Protein AF-W1J492-F1 (afdb_monomer)

Mean predicted aligned error: 6.99 Å

Foldseek 3Di:
DPPDPPPDDPPDDPDPVPDDPVVVVLVVLVVVLVVVVV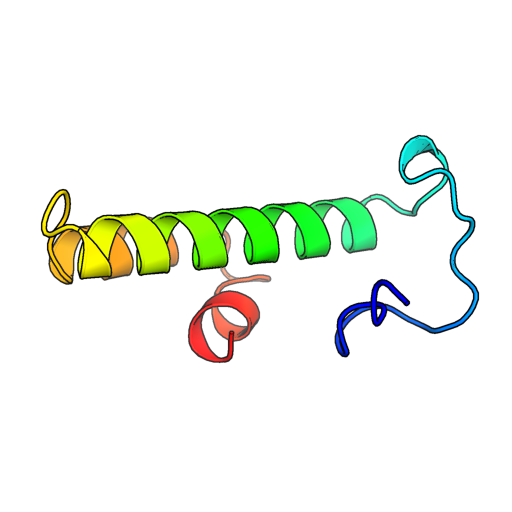CVVVVVDHVVVVVVVLVPPPPVCSVVSVVD

Radius of gyration: 13.33 Å; Cα contacts (8 Å, |Δi|>4): 28; chains: 1; bounding box: 33×20×30 Å

Structure (mmCIF, N/CA/C/O backbone):
data_AF-W1J492-F1
#
_entry.id   AF-W1J492-F1
#
loop_
_atom_site.group_PDB
_atom_site.id
_atom_site.type_symbol
_atom_site.label_atom_id
_atom_site.label_alt_id
_atom_site.label_comp_id
_atom_site.label_asym_id
_atom_site.label_entity_id
_atom_site.label_seq_id
_atom_site.pdbx_PDB_ins_code
_atom_site.Cartn_x
_atom_site.Cartn_y
_atom_site.Cartn_z
_atom_site.occupancy
_atom_site.B_iso_or_equiv
_atom_site.auth_seq_id
_atom_site.auth_comp_id
_atom_site.auth_asym_id
_atom_site.auth_atom_id
_atom_site.pdbx_PDB_model_num
ATOM 1 N N . MET A 1 1 ? 15.533 -13.854 4.525 1.00 38.84 1 MET A N 1
ATOM 2 C CA . MET A 1 1 ? 15.576 -13.367 3.128 1.00 38.84 1 MET A CA 1
ATOM 3 C C . MET A 1 1 ? 14.343 -12.504 2.929 1.00 38.84 1 MET A C 1
ATOM 5 O O . MET A 1 1 ? 13.281 -12.935 3.354 1.00 38.84 1 MET A O 1
ATOM 9 N N . LYS A 1 2 ? 14.464 -11.269 2.416 1.00 50.03 2 LYS A N 1
ATOM 10 C CA . LYS A 1 2 ? 13.271 -10.495 2.038 1.00 50.03 2 LYS A CA 1
ATOM 11 C C . LYS A 1 2 ? 12.680 -11.217 0.835 1.00 50.03 2 LYS A C 1
ATOM 13 O O . LYS A 1 2 ? 13.226 -11.085 -0.255 1.00 50.03 2 LYS A O 1
ATOM 18 N N . THR A 1 3 ? 11.677 -12.059 1.066 1.00 55.94 3 THR A N 1
ATOM 19 C CA . THR A 1 3 ? 10.904 -12.674 -0.008 1.00 55.94 3 THR A CA 1
ATOM 20 C C . THR A 1 3 ? 10.414 -11.526 -0.866 1.00 55.94 3 THR A C 1
ATOM 22 O O . THR A 1 3 ? 9.747 -10.616 -0.374 1.00 55.94 3 THR A O 1
ATOM 25 N N . GLN A 1 4 ? 10.894 -11.484 -2.100 1.00 63.09 4 GLN A N 1
ATOM 26 C CA . GLN A 1 4 ? 10.400 -10.534 -3.069 1.00 63.09 4 GLN A CA 1
ATOM 27 C C . GLN A 1 4 ? 8.898 -10.780 -3.198 1.00 63.09 4 GLN A C 1
ATOM 29 O O . GLN A 1 4 ? 8.497 -11.932 -3.329 1.00 63.09 4 GLN A O 1
ATOM 34 N N . SER A 1 5 ? 8.086 -9.732 -3.071 1.00 70.06 5 SER A N 1
ATOM 35 C CA . SER A 1 5 ? 6.636 -9.893 -3.057 1.00 70.06 5 SER A CA 1
ATOM 36 C C . SER A 1 5 ? 6.154 -10.575 -4.340 1.00 70.06 5 SER A C 1
ATOM 38 O O . SER A 1 5 ? 6.647 -10.246 -5.420 1.00 70.06 5 SER A O 1
ATOM 40 N N . ASP A 1 6 ? 5.184 -11.485 -4.231 1.00 75.25 6 ASP A N 1
ATOM 41 C CA . ASP A 1 6 ? 4.772 -12.394 -5.318 1.00 75.25 6 ASP A CA 1
ATOM 42 C C . ASP A 1 6 ? 4.299 -11.676 -6.597 1.00 75.25 6 ASP A C 1
ATOM 44 O O . ASP A 1 6 ? 4.305 -12.238 -7.689 1.00 75.25 6 ASP A O 1
ATOM 48 N N . TYR A 1 7 ? 3.922 -10.402 -6.482 1.00 76.38 7 TYR A N 1
ATOM 49 C CA . TYR A 1 7 ? 3.484 -9.552 -7.589 1.00 76.38 7 TYR A CA 1
ATOM 50 C C . TYR A 1 7 ? 4.620 -8.850 -8.357 1.00 76.38 7 TYR A C 1
ATOM 52 O O . TYR A 1 7 ? 4.348 -8.113 -9.316 1.00 76.38 7 TYR A O 1
ATOM 60 N N . LEU A 1 8 ? 5.875 -9.026 -7.929 1.00 84.38 8 LEU A N 1
ATOM 61 C CA . LEU A 1 8 ? 7.070 -8.490 -8.580 1.00 84.38 8 LEU A CA 1
ATOM 62 C C . LEU A 1 8 ? 7.834 -9.605 -9.311 1.00 84.38 8 LEU A C 1
ATOM 64 O O . LEU A 1 8 ? 8.090 -10.653 -8.720 1.00 84.38 8 LEU A O 1
ATOM 68 N N . PRO A 1 9 ? 8.292 -9.379 -10.555 1.00 82.69 9 PRO A N 1
ATOM 69 C CA . PRO A 1 9 ? 9.003 -10.394 -11.330 1.00 82.69 9 PRO A CA 1
ATOM 70 C C . PRO A 1 9 ? 10.376 -10.713 -10.742 1.00 82.69 9 PRO A C 1
ATOM 72 O O . PRO A 1 9 ? 11.151 -9.807 -10.425 1.00 82.69 9 PRO A O 1
ATOM 75 N N . ALA A 1 10 ? 10.704 -12.000 -10.628 1.00 80.75 10 ALA A N 1
ATOM 76 C CA . ALA A 1 10 ? 12.010 -12.446 -10.149 1.00 80.75 10 ALA A CA 1
ATOM 77 C C . ALA A 1 10 ? 13.159 -11.823 -10.967 1.00 80.75 10 ALA A C 1
ATOM 79 O O . ALA A 1 10 ? 13.058 -11.660 -12.181 1.00 80.75 10 ALA A O 1
ATOM 80 N N . GLY A 1 11 ? 14.263 -11.484 -10.295 1.00 83.25 11 GLY A N 1
ATOM 81 C CA . GLY A 1 11 ? 15.458 -10.934 -10.948 1.00 83.25 11 GLY A CA 1
ATOM 82 C C . GLY A 1 11 ? 15.496 -9.408 -11.071 1.00 83.25 11 GLY A C 1
ATOM 83 O O . GLY A 1 11 ? 16.385 -8.879 -11.736 1.00 83.25 11 GLY A O 1
ATOM 84 N N . LEU A 1 12 ? 14.583 -8.681 -10.416 1.00 83.56 12 LEU A N 1
ATOM 85 C CA . LEU A 1 12 ? 14.708 -7.229 -10.293 1.00 83.56 12 LEU A CA 1
ATOM 86 C C . LEU A 1 12 ? 16.002 -6.846 -9.551 1.00 83.56 12 LEU A C 1
ATOM 88 O O . LEU A 1 12 ? 16.386 -7.509 -8.582 1.00 83.56 12 LEU A O 1
ATOM 92 N N . PRO A 1 13 ? 16.677 -5.757 -9.964 1.00 85.00 13 PRO A N 1
ATOM 93 C CA . PRO A 1 13 ? 17.899 -5.317 -9.308 1.00 85.00 13 PRO A CA 1
ATOM 94 C C . PRO A 1 13 ? 17.610 -4.916 -7.859 1.00 85.00 13 PRO A C 1
ATOM 96 O O . PRO A 1 13 ? 16.549 -4.382 -7.551 1.00 85.00 13 PRO A O 1
ATOM 99 N N . HIS A 1 14 ? 18.574 -5.103 -6.954 1.00 83.00 14 HIS A N 1
ATOM 100 C CA . HIS A 1 14 ? 18.389 -4.726 -5.546 1.00 83.00 14 HIS A CA 1
ATOM 101 C C . HIS A 1 14 ? 18.077 -3.228 -5.372 1.00 83.00 14 HIS A C 1
ATOM 103 O O . HIS A 1 14 ? 17.332 -2.831 -4.475 1.00 83.00 14 HIS A O 1
ATOM 109 N N . ASN A 1 15 ? 18.631 -2.388 -6.251 1.00 87.69 15 ASN A N 1
ATOM 110 C CA . ASN A 1 15 ? 18.350 -0.961 -6.262 1.00 87.69 15 ASN A CA 1
ATOM 111 C C . ASN A 1 15 ? 16.971 -0.678 -6.883 1.00 87.69 15 ASN A C 1
ATOM 113 O O . ASN A 1 15 ? 16.813 -0.681 -8.104 1.00 87.69 15 ASN A O 1
ATOM 117 N N . ARG A 1 16 ? 16.001 -0.342 -6.025 1.00 84.19 16 ARG A N 1
ATOM 118 C CA . ARG A 1 16 ? 14.634 0.055 -6.405 1.00 84.19 16 ARG A CA 1
ATOM 119 C C . ARG A 1 16 ? 14.582 1.269 -7.330 1.00 84.19 16 ARG A C 1
ATOM 121 O O . ARG A 1 16 ? 13.649 1.397 -8.110 1.00 84.19 16 ARG A O 1
ATOM 128 N N . GLY A 1 17 ? 15.581 2.154 -7.283 1.00 87.44 17 GLY A N 1
ATOM 129 C CA . GLY A 1 17 ? 15.667 3.309 -8.181 1.00 87.44 17 GLY A CA 1
ATOM 130 C C . GLY A 1 17 ? 15.845 2.925 -9.653 1.00 87.44 17 GLY A C 1
ATOM 131 O O . GLY A 1 17 ? 15.480 3.704 -10.528 1.00 87.44 17 GLY A O 1
ATOM 132 N N . L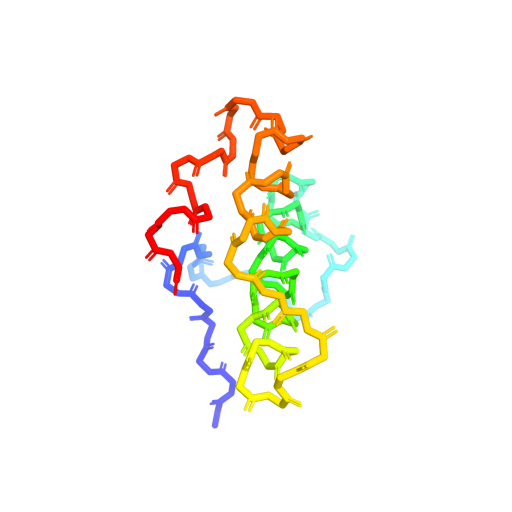EU A 1 18 ? 16.346 1.715 -9.923 1.00 89.31 18 LEU A N 1
ATOM 133 C CA . LEU A 1 18 ? 16.503 1.166 -11.273 1.00 89.31 18 LEU A CA 1
ATOM 134 C C . LEU A 1 18 ? 15.248 0.436 -11.766 1.00 89.31 18 LEU A C 1
ATOM 136 O O . LEU A 1 18 ? 15.231 -0.068 -12.886 1.00 89.31 18 LEU A O 1
ATOM 140 N N . TRP A 1 19 ? 14.208 0.328 -10.937 1.00 90.69 19 TRP A N 1
ATOM 141 C CA . TRP A 1 19 ? 13.007 -0.396 -11.321 1.00 90.69 19 TRP A CA 1
ATOM 142 C C . TRP A 1 19 ? 12.181 0.416 -12.324 1.00 90.69 19 TRP A C 1
ATOM 144 O O . TRP A 1 19 ? 12.000 1.632 -12.150 1.00 90.69 19 TRP A O 1
ATOM 154 N N . PRO A 1 20 ? 11.587 -0.258 -13.325 1.00 90.00 20 PRO A N 1
ATOM 155 C CA . PRO A 1 20 ? 10.474 0.286 -14.085 1.00 90.00 20 PRO A CA 1
ATOM 156 C C . PRO A 1 20 ? 9.435 0.936 -13.167 1.00 90.00 20 PRO A C 1
ATOM 158 O O . PRO A 1 20 ? 9.176 0.458 -12.058 1.00 90.00 20 PRO A O 1
ATOM 161 N N . GLN A 1 21 ? 8.850 2.042 -13.628 1.00 88.56 21 GLN A N 1
ATOM 162 C CA . GLN A 1 21 ? 7.906 2.824 -12.830 1.00 88.56 21 GLN A CA 1
ATOM 163 C C . GLN A 1 21 ? 6.743 1.968 -12.313 1.00 88.56 21 GLN A C 1
ATOM 165 O O . GLN A 1 21 ? 6.415 2.05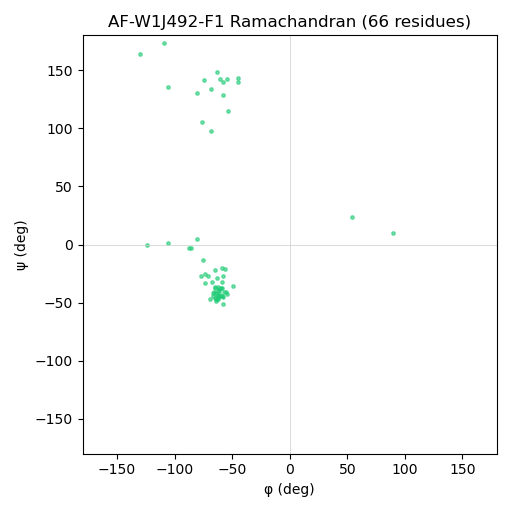5 -11.136 1.00 88.56 21 GLN A O 1
ATOM 170 N N . GLU A 1 22 ? 6.213 1.067 -13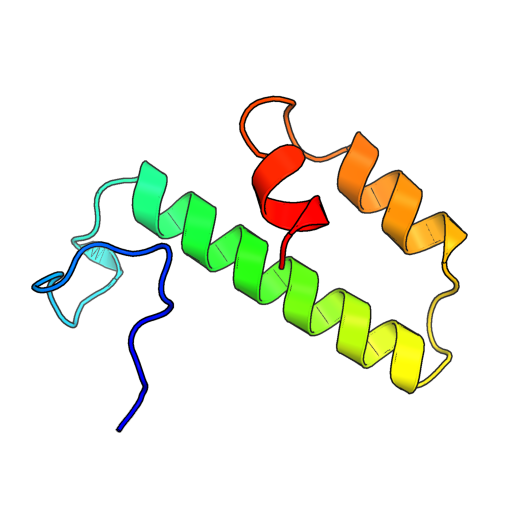.139 1.00 87.25 22 GLU A N 1
ATOM 171 C CA . GLU A 1 22 ? 5.114 0.177 -12.757 1.00 87.25 22 GLU A CA 1
ATOM 172 C C . GLU A 1 22 ? 5.436 -0.686 -11.523 1.00 87.25 22 GLU A C 1
ATOM 174 O O . GLU A 1 22 ? 4.603 -0.840 -10.634 1.00 87.25 22 GLU A O 1
ATOM 179 N N . TYR A 1 23 ? 6.655 -1.220 -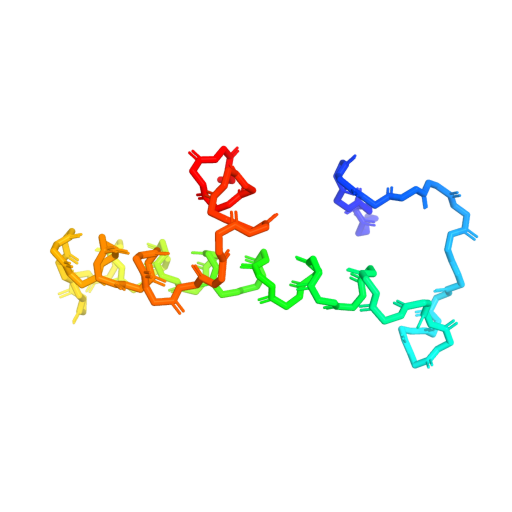11.412 1.00 88.94 23 TYR A N 1
ATOM 180 C CA . TYR A 1 23 ? 7.037 -2.042 -10.257 1.00 88.94 23 TYR A CA 1
ATOM 181 C C . TYR A 1 23 ? 7.247 -1.208 -8.995 1.00 88.94 23 TYR A C 1
ATOM 183 O O . TYR A 1 23 ? 6.907 -1.659 -7.901 1.00 88.94 23 TYR A O 1
ATOM 191 N N . ARG A 1 24 ? 7.740 0.028 -9.139 1.00 88.19 24 ARG A N 1
ATOM 192 C CA . ARG A 1 24 ? 7.805 0.985 -8.023 1.00 88.19 24 ARG A CA 1
ATOM 193 C C . ARG A 1 24 ? 6.410 1.379 -7.548 1.00 88.19 24 ARG A C 1
ATOM 195 O O . ARG A 1 24 ? 6.179 1.472 -6.348 1.00 88.19 24 ARG A O 1
ATOM 202 N N . GLU A 1 25 ? 5.477 1.585 -8.472 1.00 88.06 25 GLU A N 1
ATOM 203 C CA . GLU A 1 25 ? 4.077 1.885 -8.160 1.00 88.06 25 GLU A CA 1
ATOM 204 C C . GLU A 1 25 ? 3.413 0.721 -7.418 1.00 88.06 25 GLU A C 1
ATOM 206 O O . GLU A 1 25 ? 2.835 0.938 -6.354 1.00 88.06 25 GLU A O 1
ATOM 211 N N . ARG A 1 26 ? 3.582 -0.519 -7.898 1.00 85.81 26 ARG A N 1
ATOM 212 C CA . ARG A 1 26 ? 3.090 -1.727 -7.212 1.00 85.81 26 ARG A CA 1
ATOM 213 C C . ARG A 1 26 ? 3.676 -1.883 -5.807 1.00 85.81 26 ARG A C 1
ATOM 215 O O . ARG A 1 26 ? 2.936 -2.159 -4.869 1.00 85.81 26 ARG A O 1
ATOM 222 N N . GLU A 1 27 ? 4.981 -1.665 -5.629 1.00 88.81 27 GLU A N 1
ATOM 223 C CA . GLU A 1 27 ? 5.599 -1.706 -4.296 1.00 88.81 27 GLU A CA 1
ATOM 224 C C . GLU A 1 27 ? 5.039 -0.622 -3.366 1.00 88.81 27 GLU A C 1
ATOM 226 O O . GLU A 1 27 ? 4.726 -0.895 -2.209 1.00 88.81 27 GLU A O 1
ATOM 231 N N . ASN A 1 28 ? 4.862 0.602 -3.861 1.00 88.44 28 ASN A N 1
ATOM 232 C CA . ASN A 1 28 ? 4.281 1.679 -3.062 1.00 88.44 28 ASN A CA 1
ATOM 233 C C . ASN A 1 28 ? 2.843 1.365 -2.625 1.00 88.44 28 ASN A C 1
ATOM 235 O O . ASN A 1 28 ? 2.456 1.705 -1.504 1.00 88.44 28 ASN A O 1
ATOM 239 N N . LEU A 1 29 ? 2.063 0.706 -3.483 1.00 87.12 29 LEU A N 1
ATOM 240 C CA . LEU A 1 29 ? 0.705 0.272 -3.164 1.00 87.12 29 LEU A CA 1
ATOM 241 C C . LEU A 1 29 ? 0.684 -0.808 -2.084 1.00 87.12 29 LEU A C 1
ATOM 243 O O . LEU A 1 29 ? -0.086 -0.690 -1.134 1.00 87.12 29 LEU A O 1
ATOM 247 N N . ASP A 1 30 ? 1.564 -1.801 -2.170 1.00 87.00 30 ASP A N 1
ATOM 248 C CA . ASP A 1 30 ? 1.703 -2.836 -1.141 1.00 87.00 30 ASP A CA 1
ATOM 249 C C . ASP A 1 30 ? 2.112 -2.246 0.219 1.00 87.00 30 ASP A C 1
ATOM 251 O O . ASP A 1 30 ? 1.499 -2.522 1.256 1.00 87.00 30 ASP A O 1
ATOM 255 N N . LEU A 1 31 ? 3.077 -1.321 0.219 1.00 89.44 31 LEU A N 1
ATOM 256 C CA . LEU A 1 31 ? 3.475 -0.595 1.426 1.00 89.44 31 LEU A CA 1
ATOM 257 C C . LEU A 1 31 ? 2.311 0.224 2.003 1.00 89.44 31 LEU A C 1
ATOM 259 O O . LEU A 1 31 ? 2.137 0.283 3.229 1.00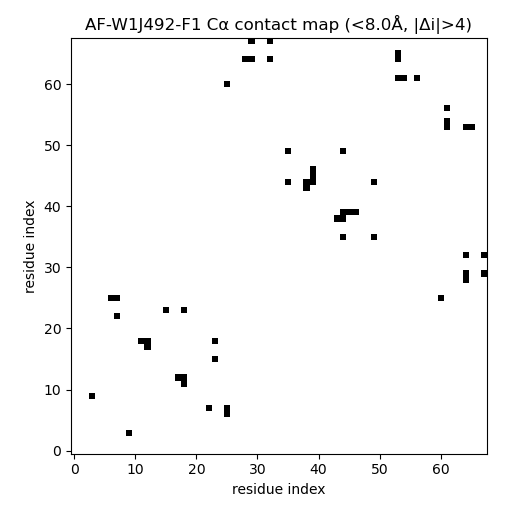 89.44 31 LEU A O 1
ATOM 263 N N . LYS A 1 32 ? 1.491 0.838 1.140 1.00 89.75 32 LYS A N 1
ATOM 264 C CA . LYS A 1 32 ? 0.274 1.556 1.541 1.00 89.75 32 LYS A CA 1
ATOM 265 C C . LYS A 1 32 ? -0.744 0.598 2.166 1.00 89.75 32 LYS A C 1
ATOM 267 O O . LYS A 1 32 ? -1.220 0.886 3.266 1.00 89.75 32 LYS A O 1
ATOM 272 N N . ALA A 1 33 ? -1.024 -0.544 1.536 1.00 87.69 33 ALA A N 1
ATOM 273 C CA . ALA A 1 33 ? -1.930 -1.572 2.052 1.00 87.69 33 ALA A CA 1
ATOM 274 C C . ALA A 1 33 ? -1.474 -2.082 3.428 1.00 87.69 33 ALA A C 1
ATOM 276 O O . ALA A 1 33 ? -2.218 -2.001 4.409 1.00 87.69 33 ALA A O 1
ATOM 277 N N . SER A 1 34 ? -0.202 -2.472 3.544 1.00 89.12 34 SER A N 1
ATOM 278 C CA . SER A 1 34 ? 0.426 -2.906 4.796 1.00 89.12 34 SER A CA 1
ATOM 279 C C . SER A 1 34 ? 0.282 -1.862 5.909 1.00 89.12 34 SER A C 1
ATOM 281 O O . SER A 1 34 ? -0.042 -2.182 7.061 1.00 89.12 34 SER A O 1
ATOM 283 N N . ARG A 1 35 ? 0.473 -0.579 5.574 1.00 91.25 35 ARG A N 1
ATOM 284 C CA . ARG A 1 35 ? 0.298 0.533 6.514 1.00 91.25 35 ARG A CA 1
ATOM 285 C C . ARG A 1 35 ? -1.164 0.694 6.947 1.00 91.25 35 ARG A C 1
ATOM 287 O O . ARG A 1 35 ? -1.397 0.940 8.133 1.00 91.25 35 ARG A O 1
ATOM 294 N N . LEU A 1 36 ? -2.131 0.565 6.039 1.00 90.19 36 LEU A N 1
ATOM 295 C CA . LEU A 1 36 ? -3.562 0.638 6.357 1.00 90.19 36 LEU A CA 1
ATOM 296 C C . LEU A 1 36 ? -3.994 -0.525 7.259 1.00 90.19 36 LEU A C 1
ATOM 298 O O . LEU A 1 36 ? -4.611 -0.290 8.298 1.00 90.19 36 LEU A O 1
ATOM 302 N N . ILE A 1 37 ? -3.577 -1.755 6.947 1.00 90.06 37 ILE A N 1
ATOM 303 C CA . ILE A 1 37 ? -3.841 -2.941 7.776 1.00 90.06 37 ILE A CA 1
ATOM 304 C C . ILE 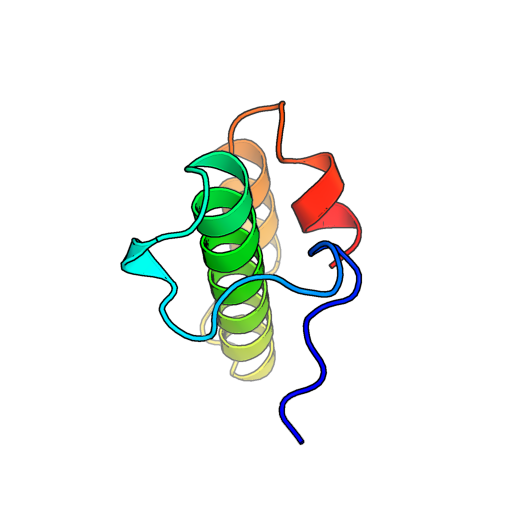A 1 37 ? -3.282 -2.742 9.189 1.00 90.06 37 ILE A C 1
ATOM 306 O O . ILE A 1 37 ? -3.973 -2.999 10.179 1.00 90.06 37 ILE A O 1
ATOM 310 N N . LYS A 1 38 ? -2.050 -2.233 9.312 1.00 93.25 38 LYS A N 1
ATOM 311 C CA . LYS A 1 38 ? -1.446 -1.932 10.617 1.00 93.25 38 LYS A CA 1
ATOM 312 C C . LYS A 1 38 ? -2.249 -0.881 11.388 1.00 93.25 38 LYS A C 1
ATOM 314 O O . LYS A 1 38 ? -2.480 -1.054 12.582 1.00 93.25 38 LYS A O 1
ATOM 319 N N . GLN A 1 39 ? -2.687 0.193 10.732 1.00 92.88 39 GLN A N 1
ATOM 320 C CA . GLN A 1 39 ? -3.500 1.231 11.373 1.00 92.88 39 GLN A CA 1
ATOM 321 C C . GLN A 1 39 ? -4.874 0.711 11.812 1.00 92.88 39 GLN A C 1
ATOM 323 O O . GLN A 1 39 ? -5.328 1.072 12.899 1.00 92.88 39 GLN A O 1
ATOM 328 N N . LEU A 1 40 ? -5.501 -0.165 11.020 1.00 91.94 40 LEU A N 1
ATOM 329 C CA . LEU A 1 40 ? -6.762 -0.819 11.373 1.00 91.94 40 LEU A CA 1
ATOM 330 C C . LEU A 1 40 ? -6.593 -1.719 12.601 1.00 91.94 40 LEU A C 1
ATOM 332 O O . LEU A 1 40 ? -7.382 -1.629 13.539 1.00 91.94 40 LEU A O 1
ATOM 336 N N . LYS A 1 41 ? -5.536 -2.543 12.635 1.00 91.56 41 LYS A N 1
ATOM 337 C CA . LYS A 1 41 ? -5.216 -3.402 13.791 1.00 91.56 41 LYS A CA 1
ATOM 338 C C . LYS A 1 41 ? -4.991 -2.586 15.066 1.00 91.56 41 LYS A C 1
ATOM 340 O O . LYS A 1 41 ? -5.425 -2.991 16.137 1.00 91.56 41 LYS A O 1
ATOM 345 N N . LEU A 1 42 ? -4.370 -1.413 14.940 1.00 95.62 42 LEU A N 1
ATOM 346 C CA . LEU A 1 42 ? -4.165 -0.467 16.041 1.00 95.62 42 LEU A CA 1
ATOM 347 C C . LEU A 1 42 ? -5.404 0.393 16.355 1.00 95.62 42 LEU A C 1
ATOM 349 O O . LEU A 1 42 ? -5.304 1.297 17.180 1.00 95.62 42 LEU A O 1
ATOM 353 N N . ARG A 1 43 ? -6.545 0.154 15.689 1.00 91.75 43 ARG A N 1
ATOM 354 C CA . ARG A 1 43 ? -7.799 0.925 15.808 1.00 91.75 43 ARG A CA 1
ATOM 355 C C . ARG A 1 43 ? -7.638 2.436 15.582 1.00 91.75 43 ARG A C 1
ATOM 357 O O . ARG A 1 43 ? -8.462 3.220 16.038 1.00 91.75 43 ARG A O 1
ATOM 364 N N . LYS A 1 44 ? -6.590 2.851 14.861 1.00 91.81 44 LYS A N 1
ATOM 365 C CA . LYS A 1 44 ? -6.348 4.258 14.489 1.00 91.81 44 LYS A CA 1
ATOM 366 C C . LYS A 1 44 ? -7.240 4.716 13.341 1.00 91.81 44 LYS A C 1
ATOM 368 O O . LYS A 1 44 ? -7.523 5.900 13.219 1.00 91.81 44 LYS A O 1
ATOM 373 N N . ILE A 1 45 ? -7.652 3.770 12.502 1.00 91.75 45 ILE A N 1
ATOM 374 C CA . ILE A 1 45 ? -8.594 3.975 11.405 1.00 91.75 45 ILE A CA 1
ATOM 375 C C . ILE A 1 45 ? -9.683 2.908 11.473 1.00 91.75 45 ILE A C 1
ATOM 377 O O . ILE A 1 45 ? -9.517 1.872 12.120 1.00 91.75 45 ILE A O 1
ATOM 381 N N . ASN A 1 46 ? -10.783 3.148 10.769 1.00 91.00 46 ASN A N 1
ATOM 382 C CA . ASN A 1 46 ? -11.857 2.180 10.584 1.00 91.00 46 ASN A CA 1
ATOM 383 C C . ASN A 1 46 ? -11.878 1.658 9.136 1.00 91.00 46 ASN A C 1
ATOM 385 O O . ASN A 1 46 ? -11.148 2.141 8.268 1.00 91.00 46 ASN A O 1
ATOM 389 N N . ARG A 1 47 ? -12.732 0.663 8.871 1.00 87.56 47 ARG A N 1
ATOM 390 C CA . ARG A 1 47 ? -12.848 0.051 7.537 1.00 87.56 47 ARG A CA 1
ATOM 391 C C . ARG A 1 47 ? -13.332 1.036 6.466 1.00 87.56 47 ARG A C 1
ATOM 393 O O . ARG A 1 47 ? -12.929 0.887 5.322 1.00 87.56 47 ARG A O 1
ATOM 400 N N . ALA A 1 48 ? -14.124 2.051 6.817 1.00 89.94 48 ALA A N 1
ATOM 401 C CA . ALA A 1 48 ? -14.592 3.054 5.855 1.00 89.94 48 ALA A CA 1
ATOM 402 C C . ALA A 1 48 ? -13.434 3.885 5.278 1.00 89.94 48 ALA A C 1
ATOM 404 O O . ALA A 1 48 ? -13.419 4.170 4.085 1.00 89.94 48 ALA A O 1
ATOM 405 N N . ILE A 1 49 ? -12.420 4.201 6.094 1.00 88.50 49 ILE A N 1
ATOM 406 C CA . ILE A 1 49 ? -11.197 4.863 5.611 1.00 88.50 49 ILE A CA 1
ATOM 407 C C . ILE A 1 49 ? -10.459 3.973 4.606 1.00 88.50 49 ILE A C 1
ATOM 409 O O . ILE A 1 49 ? -9.991 4.469 3.590 1.00 88.50 49 ILE A O 1
ATOM 413 N N . ILE A 1 50 ? -10.400 2.660 4.843 1.00 85.12 50 ILE A N 1
ATOM 414 C CA . ILE A 1 50 ? -9.770 1.722 3.902 1.00 85.12 50 ILE A CA 1
ATOM 415 C C . ILE A 1 50 ? -10.509 1.718 2.561 1.00 85.12 50 ILE A C 1
ATOM 417 O O . ILE A 1 50 ? -9.861 1.826 1.526 1.00 85.12 50 ILE A O 1
ATOM 421 N N . PHE A 1 51 ? -11.844 1.641 2.568 1.00 85.12 51 PHE A N 1
ATOM 422 C CA . PHE A 1 51 ? -12.632 1.678 1.332 1.00 85.12 51 PHE A CA 1
ATOM 423 C C . PHE A 1 51 ? -12.401 2.967 0.542 1.00 85.12 51 PHE A C 1
ATOM 425 O O . PHE A 1 51 ? -12.122 2.901 -0.650 1.00 85.12 51 PHE A O 1
ATOM 432 N N . ARG A 1 52 ? -12.392 4.119 1.218 1.00 87.88 52 ARG A N 1
ATOM 433 C CA . ARG A 1 52 ? -12.101 5.406 0.579 1.00 87.88 52 ARG A CA 1
ATOM 434 C C . ARG A 1 52 ? -10.699 5.456 -0.036 1.00 87.88 52 ARG A C 1
ATOM 436 O O . ARG A 1 52 ? -10.529 5.974 -1.132 1.00 87.88 52 ARG A O 1
ATOM 443 N N . GLU A 1 53 ? -9.691 4.923 0.649 1.00 85.56 53 GLU A N 1
ATOM 444 C CA . GLU A 1 53 ? -8.314 4.875 0.134 1.00 85.56 53 GLU A CA 1
ATOM 445 C C . GLU A 1 53 ? -8.170 3.944 -1.080 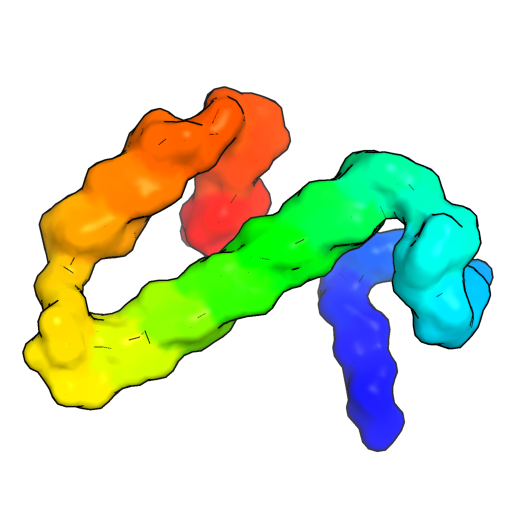1.00 85.56 53 GLU A C 1
ATOM 447 O O . GLU A 1 53 ? -7.349 4.212 -1.963 1.00 85.56 53 GLU A O 1
ATOM 452 N N . ILE A 1 54 ? -8.965 2.870 -1.139 1.00 81.69 54 ILE A N 1
ATOM 453 C CA . ILE A 1 54 ? -9.056 1.987 -2.308 1.00 81.69 54 ILE A CA 1
ATOM 454 C C . ILE A 1 54 ? -9.746 2.722 -3.462 1.00 81.69 54 ILE A C 1
ATOM 456 O O . ILE A 1 54 ? -9.210 2.729 -4.563 1.00 81.69 54 ILE A O 1
ATOM 460 N N . GLU A 1 55 ? -10.872 3.396 -3.214 1.00 82.25 55 GLU A N 1
ATOM 461 C CA . GLU A 1 55 ? -11.597 4.183 -4.225 1.00 82.25 55 GLU A CA 1
ATOM 462 C C . GLU A 1 55 ? -10.747 5.310 -4.823 1.00 82.25 55 GLU A C 1
ATOM 464 O O . GLU A 1 55 ? -10.812 5.574 -6.017 1.00 82.25 55 GLU A O 1
ATOM 469 N N . GLN A 1 56 ? -9.914 5.955 -4.005 1.00 81.00 56 GLN A N 1
ATOM 470 C CA . GLN A 1 56 ? -8.997 7.010 -4.448 1.00 81.00 56 GLN A CA 1
ATOM 471 C C . GLN A 1 56 ? -7.773 6.484 -5.202 1.00 81.00 56 GLN A C 1
ATOM 473 O O . GLN A 1 56 ? -7.038 7.263 -5.812 1.00 81.00 56 GLN A O 1
ATOM 478 N N . THR A 1 57 ? -7.514 5.180 -5.140 1.00 77.44 57 THR A N 1
ATOM 479 C CA . THR A 1 57 ? -6.444 4.566 -5.917 1.00 77.44 57 THR A CA 1
ATOM 480 C C . THR A 1 57 ? -6.950 4.350 -7.343 1.00 77.44 57 THR A C 1
ATOM 482 O O . THR A 1 57 ? -8.036 3.813 -7.531 1.00 77.44 57 THR A O 1
ATOM 485 N N . SER A 1 58 ? -6.168 4.788 -8.340 1.00 66.56 58 SER A N 1
ATOM 486 C CA . SER A 1 58 ? -6.498 4.665 -9.772 1.00 66.56 58 SER A CA 1
ATOM 487 C C . SER A 1 58 ? -7.025 3.267 -10.118 1.00 66.56 58 SER A C 1
ATOM 489 O O . SER A 1 58 ? -6.473 2.277 -9.633 1.00 66.56 58 SER A O 1
ATOM 491 N N . ASP A 1 59 ? -8.046 3.186 -10.982 1.00 66.25 59 ASP A N 1
ATOM 492 C CA . ASP A 1 59 ? -8.734 1.936 -11.351 1.00 66.25 59 ASP A CA 1
ATOM 493 C C . ASP A 1 59 ? -7.771 0.807 -11.743 1.00 66.25 59 ASP A C 1
ATOM 495 O O . ASP A 1 59 ? -7.976 -0.341 -11.355 1.00 66.25 59 ASP A O 1
ATOM 499 N N . LYS A 1 60 ? -6.649 1.144 -12.402 1.00 63.31 60 LYS A N 1
ATOM 500 C CA . LYS A 1 60 ? -5.584 0.200 -12.797 1.00 63.31 60 LYS A CA 1
ATOM 501 C C . LYS A 1 60 ? -4.994 -0.597 -11.617 1.00 63.31 60 LYS A C 1
ATOM 503 O O . LYS A 1 60 ? -4.398 -1.650 -11.820 1.00 63.31 60 LYS A O 1
ATOM 508 N N . TYR A 1 61 ? -5.137 -0.102 -10.391 1.00 62.91 61 TYR A N 1
ATOM 509 C CA . TYR A 1 61 ? -4.494 -0.630 -9.190 1.00 62.91 61 TYR A CA 1
ATOM 510 C C . TYR A 1 61 ? -5.477 -1.006 -8.069 1.00 62.91 61 TYR A C 1
ATOM 512 O O . TYR A 1 61 ? -5.049 -1.505 -7.025 1.00 62.91 61 TYR A O 1
ATOM 520 N N . GLN A 1 62 ? -6.787 -0.817 -8.265 1.00 63.94 62 GLN A N 1
ATOM 521 C CA . GLN A 1 62 ? -7.792 -1.219 -7.274 1.00 63.94 62 GLN A 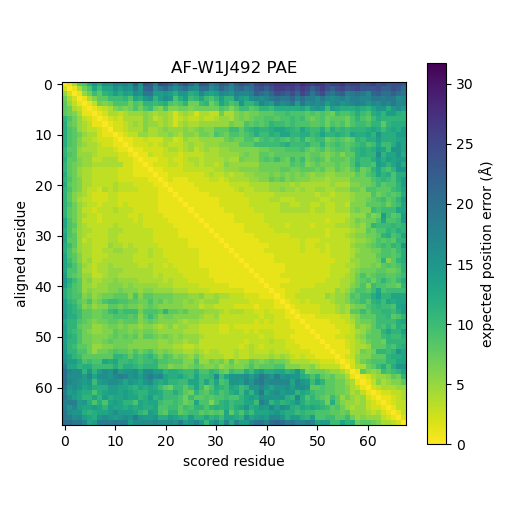CA 1
ATOM 522 C C . GLN A 1 62 ? -7.826 -2.732 -7.048 1.00 63.94 62 GLN A C 1
ATOM 524 O O . GLN A 1 62 ? -7.931 -3.169 -5.903 1.00 63.94 62 GLN A O 1
ATOM 529 N N . GLU A 1 63 ? -7.737 -3.533 -8.114 1.00 67.38 63 GLU A N 1
ATOM 530 C CA . GLU A 1 63 ? -7.707 -4.999 -7.999 1.00 67.38 63 GLU A CA 1
ATOM 531 C C . GLU A 1 63 ? -6.508 -5.465 -7.171 1.00 67.38 63 GLU A C 1
ATOM 533 O O . GLU A 1 63 ? -6.645 -6.338 -6.318 1.00 67.38 63 GLU A O 1
ATOM 538 N N . PHE A 1 64 ? -5.359 -4.808 -7.333 1.00 64.38 64 PHE A N 1
ATOM 539 C CA . PHE A 1 64 ? -4.157 -5.122 -6.573 1.00 64.38 64 PHE A CA 1
ATOM 540 C C . PHE A 1 64 ? -4.345 -4.906 -5.063 1.00 64.38 64 PHE A C 1
ATOM 542 O O . PHE A 1 64 ? -4.004 -5.775 -4.268 1.00 64.38 64 PHE A O 1
ATOM 549 N N . LEU A 1 65 ? -4.954 -3.785 -4.656 1.00 61.28 65 LEU A N 1
ATOM 550 C CA . LEU A 1 65 ? -5.220 -3.504 -3.240 1.00 61.28 65 LEU A CA 1
ATOM 551 C C . LEU A 1 65 ? -6.314 -4.391 -2.628 1.00 61.28 65 LEU A C 1
ATOM 553 O O . LEU A 1 65 ? -6.314 -4.591 -1.417 1.00 61.28 65 LEU A O 1
ATOM 557 N N . LYS A 1 66 ? -7.260 -4.897 -3.428 1.00 65.12 66 LYS A N 1
ATOM 558 C CA . LYS A 1 66 ? -8.325 -5.794 -2.942 1.00 65.12 66 LYS A CA 1
ATOM 559 C C . LYS A 1 66 ? -7.817 -7.207 -2.632 1.00 65.12 66 LYS A C 1
ATOM 561 O O . LYS A 1 66 ? -8.439 -7.890 -1.822 1.00 65.12 66 LYS A O 1
ATOM 566 N N . HIS A 1 67 ? -6.724 -7.629 -3.270 1.00 63.09 67 HIS A N 1
ATOM 567 C CA . HIS A 1 67 ? -6.139 -8.967 -3.132 1.00 63.09 67 HIS A CA 1
ATOM 568 C C . HIS A 1 67 ? -4.844 -9.012 -2.292 1.00 63.09 67 HIS A C 1
ATOM 570 O O . HIS A 1 67 ? -4.280 -10.096 -2.147 1.00 63.09 67 HIS A O 1
ATOM 576 N N . ALA A 1 68 ? -4.390 -7.874 -1.750 1.00 54.84 68 ALA A N 1
ATOM 577 C CA . ALA A 1 68 ? -3.235 -7.753 -0.847 1.00 54.84 68 ALA A CA 1
ATOM 578 C C . ALA A 1 68 ? -3.608 -7.998 0.627 1.00 54.84 68 ALA A C 1
ATOM 580 O O . ALA A 1 68 ? -2.804 -8.635 1.345 1.00 54.84 68 ALA A O 1
#

Solvent-accessible surface area (backbone atoms only — not comparable to full-atom values): 4338 Å² total; per-residue (Å²): 127,86,75,73,56,90,92,55,71,88,86,66,66,91,56,66,88,76,46,58,67,69,59,50,50,52,50,52,49,51,54,49,50,55,51,50,54,52,33,42,77,69,64,76,45,58,72,68,59,53,53,51,56,44,70,72,37,59,79,96,49,35,67,59,67,74,74,108

Secondary structure (DSSP, 8-state):
-----TTS-TT--S-GGGS-HHHHHHHHHHHHHHHHHHHHHTTSS-HHHHHHHHHTS-HHHHHHHH--

Nearest PDB structures (foldseek):
  5oao-assembly1_A  TM=4.885E-01  e=4.414E+00  Arabidopsis thaliana

Organism: NCBI:txid1427518

pLDDT: mean 81.03, std 12.24, range [38.84, 95.62]

Sequence (68 aa):
MKTQSDYLPAGLPHNRGLWPQEYRERENLDLKASRLIKQLKLRKINRAIIFREIEQTSDKYQEFLKHA